Protein AF-A0A6B3EHG3-F1 (afdb_monomer)

Solvent-accessible surface area (backbone atoms only — not comparable to full-atom values): 3475 Å² total; per-residue (Å²): 92,74,52,72,41,49,78,87,42,56,70,59,48,54,51,41,48,74,73,62,34,44,82,78,49,71,44,76,64,64,45,78,55,95,94,40,70,35,46,27,37,33,31,35,39,53,70,70,58,52,53,53,51,53,58,61,73,74,108

Mean predicted aligned error: 2.94 Å

Nearest PDB structures (foldseek):
  8fv0-assembly1_C  TM=9.439E-01  e=7.592E-04  Staphylococcus aureus
  6d72-assembly1_C  TM=9.691E-01  e=1.769E-03  Yersinia pestis
  5wif-assembly1_B  TM=9.722E-01  e=2.037E-03  Yersinia pestis
  6th0-assembly1_A  TM=9.570E-01  e=8.957E-03  Arabidopsis thaliana
  6tgx-assembly1_A  TM=9.480E-01  e=1.107E-02  Arabidopsis thaliana

Radius of gyration: 13.83 Å; Cα contacts (8 Å, |Δi|>4): 79; chains: 1; bounding box: 26×27×36 Å

pLDDT: mean 95.53, std 7.31, range [54.62, 98.81]

Foldseek 3Di:
DKDKDFPPPVVVVVVLVVLVWDFDDKAFQPDDDPNDGTIITMTDDDPVSNVVVVVVVVD

Structure (mmCIF, N/CA/C/O backbone):
data_AF-A0A6B3EHG3-F1
#
_entry.id   AF-A0A6B3EHG3-F1
#
loop_
_atom_site.group_PDB
_atom_site.id
_atom_site.type_symbol
_atom_site.label_atom_id
_atom_site.label_alt_id
_atom_site.label_comp_id
_atom_site.label_asym_id
_atom_site.label_entity_id
_atom_site.label_seq_id
_atom_site.pdbx_PDB_ins_code
_atom_site.Cartn_x
_atom_site.Cartn_y
_atom_site.Cartn_z
_atom_site.occupancy
_atom_site.B_iso_or_equiv
_atom_site.auth_seq_id
_atom_site.auth_comp_id
_atom_site.auth_asym_id
_atom_site.auth_atom_id
_atom_site.pdbx_PDB_model_num
ATOM 1 N N . VAL A 1 1 ? -10.675 -1.290 4.561 1.00 97.00 1 VAL A N 1
ATOM 2 C CA . VAL A 1 1 ? -10.465 -1.078 3.101 1.00 97.00 1 VAL A CA 1
ATOM 3 C C . VAL A 1 1 ? -8.971 -1.026 2.837 1.00 97.00 1 VAL A C 1
ATOM 5 O O . VAL A 1 1 ? -8.247 -0.592 3.724 1.00 97.00 1 VAL A O 1
ATOM 8 N N . TRP A 1 2 ? -8.504 -1.461 1.667 1.00 98.25 2 TRP A N 1
ATOM 9 C CA . TRP A 1 2 ? -7.081 -1.437 1.327 1.00 98.25 2 TRP A CA 1
ATOM 10 C C . TRP A 1 2 ? -6.845 -0.975 -0.112 1.00 98.25 2 TRP A C 1
ATOM 12 O O . TRP A 1 2 ? -7.750 -1.008 -0.947 1.00 98.25 2 TRP A O 1
ATOM 22 N N . GLY A 1 3 ? -5.619 -0.540 -0.385 1.00 97.94 3 GLY A N 1
ATOM 23 C CA . GLY A 1 3 ? -5.136 -0.185 -1.713 1.00 97.94 3 GLY A CA 1
ATOM 24 C C . GLY A 1 3 ? -3.623 -0.349 -1.801 1.00 97.94 3 GLY A C 1
ATOM 25 O O . GLY A 1 3 ? -2.939 -0.480 -0.787 1.00 97.94 3 GLY A O 1
ATOM 26 N N . ALA A 1 4 ? -3.085 -0.352 -3.019 1.00 98.12 4 ALA A N 1
ATOM 27 C CA . ALA A 1 4 ? -1.651 -0.481 -3.234 1.00 98.12 4 ALA A CA 1
ATOM 28 C C . ALA A 1 4 ? -1.137 0.556 -4.234 1.00 98.12 4 ALA A C 1
ATOM 30 O O . ALA A 1 4 ? -1.785 0.854 -5.238 1.00 98.12 4 ALA A O 1
ATOM 31 N N . ARG A 1 5 ? 0.058 1.089 -3.975 1.00 98.19 5 ARG A N 1
ATOM 32 C CA . ARG A 1 5 ? 0.727 2.088 -4.822 1.00 98.19 5 ARG A CA 1
ATOM 33 C C . ARG A 1 5 ? 2.118 1.625 -5.241 1.00 98.19 5 ARG A C 1
ATOM 35 O O . ARG A 1 5 ? 2.707 0.755 -4.609 1.00 98.19 5 ARG A O 1
ATOM 42 N N . SER A 1 6 ? 2.679 2.245 -6.280 1.00 97.50 6 SER A N 1
ATOM 43 C CA . SER A 1 6 ? 4.122 2.135 -6.547 1.00 97.50 6 SER A CA 1
ATOM 44 C C . SER A 1 6 ? 4.928 2.742 -5.395 1.00 97.50 6 SER A C 1
ATOM 46 O O . SER A 1 6 ? 4.530 3.810 -4.917 1.00 97.50 6 SER A O 1
ATOM 48 N N . PRO A 1 7 ? 6.072 2.147 -4.994 1.00 97.88 7 PRO A N 1
ATOM 49 C CA . PRO A 1 7 ? 7.003 2.769 -4.056 1.00 97.88 7 PRO A CA 1
ATOM 50 C C . PRO A 1 7 ? 7.392 4.193 -4.468 1.00 97.88 7 PRO A C 1
ATOM 52 O O . PRO A 1 7 ? 7.408 5.075 -3.620 1.00 97.88 7 PRO A O 1
ATOM 55 N N . ALA A 1 8 ? 7.584 4.429 -5.772 1.00 97.06 8 ALA A N 1
ATOM 56 C CA . ALA A 1 8 ? 7.966 5.729 -6.329 1.00 97.06 8 ALA A CA 1
ATOM 57 C C . ALA A 1 8 ? 6.816 6.755 -6.417 1.00 97.06 8 ALA A C 1
ATOM 59 O O . ALA A 1 8 ? 7.041 7.898 -6.798 1.00 97.06 8 ALA A O 1
ATOM 60 N N . ASN A 1 9 ? 5.568 6.368 -6.124 1.00 97.75 9 ASN A N 1
ATOM 61 C CA . ASN A 1 9 ? 4.431 7.290 -6.167 1.00 97.75 9 ASN A CA 1
ATOM 62 C C . ASN A 1 9 ? 4.193 7.920 -4.787 1.00 97.75 9 ASN A C 1
ATOM 64 O O . ASN A 1 9 ? 3.289 7.519 -4.051 1.00 97.75 9 ASN A O 1
ATOM 68 N N . GLU A 1 10 ? 5.021 8.903 -4.445 1.00 97.50 10 GLU A N 1
ATOM 69 C CA . GLU A 1 10 ? 4.967 9.618 -3.164 1.00 97.50 10 GLU A CA 1
ATOM 70 C C . GLU A 1 10 ? 3.691 10.453 -3.002 1.00 97.50 10 GLU A C 1
ATOM 72 O O . GLU A 1 10 ? 3.134 10.523 -1.910 1.00 97.50 10 GLU A O 1
ATOM 77 N N . ALA A 1 11 ? 3.154 11.012 -4.091 1.00 98.25 11 ALA A N 1
ATOM 78 C CA . ALA A 1 11 ? 1.893 11.757 -4.057 1.00 98.25 11 ALA A CA 1
ATOM 79 C C . ALA A 1 11 ? 0.716 10.869 -3.610 1.00 98.25 11 ALA A C 1
ATOM 81 O O . ALA A 1 11 ? -0.116 11.272 -2.789 1.00 98.25 11 ALA A O 1
ATOM 82 N N . SER A 1 12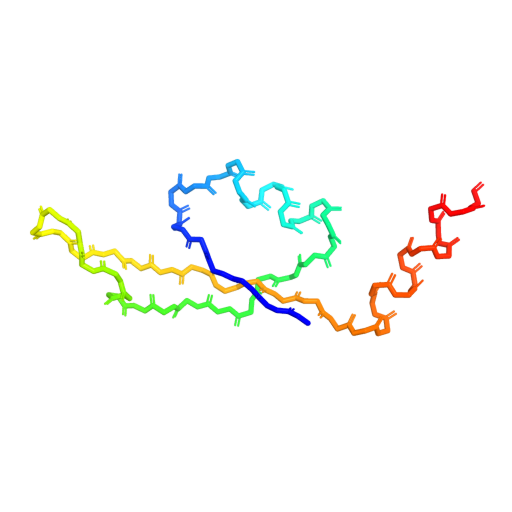 ? 0.668 9.624 -4.096 1.00 98.00 12 SER A N 1
ATOM 83 C CA . SER A 1 12 ? -0.304 8.639 -3.618 1.00 98.00 12 SER A CA 1
ATOM 84 C C . SER A 1 12 ? -0.051 8.251 -2.162 1.00 98.00 12 SER A C 1
ATOM 86 O O . SER A 1 12 ? -1.022 8.050 -1.439 1.00 98.00 12 SER A O 1
ATOM 88 N N . ALA A 1 13 ? 1.211 8.160 -1.726 1.00 98.25 13 ALA A N 1
ATOM 89 C CA . ALA A 1 13 ? 1.557 7.879 -0.330 1.00 98.25 13 ALA A CA 1
ATOM 90 C C . ALA A 1 13 ? 1.009 8.971 0.597 1.00 98.25 13 ALA A C 1
ATOM 92 O O . ALA A 1 13 ? 0.271 8.686 1.534 1.00 98.25 13 ALA A O 1
ATOM 93 N N . ALA A 1 14 ? 1.277 10.238 0.269 1.00 98.12 14 ALA A N 1
ATOM 94 C CA . ALA A 1 14 ? 0.774 11.386 1.014 1.00 98.12 14 ALA A CA 1
ATOM 95 C C . ALA A 1 14 ? -0.762 11.407 1.069 1.00 98.12 14 ALA A C 1
ATOM 97 O O . ALA A 1 14 ? -1.344 11.687 2.116 1.00 98.12 14 ALA A O 1
ATOM 98 N N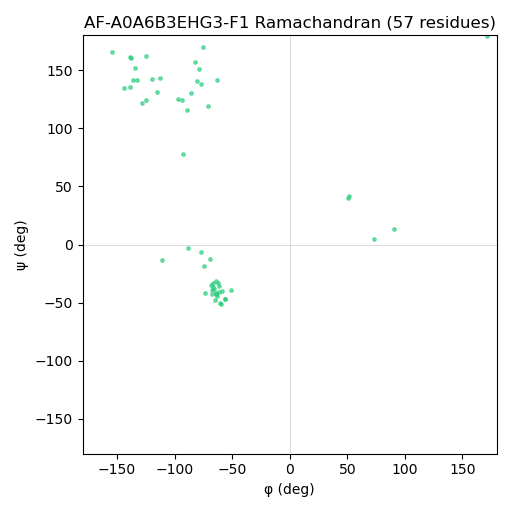 . THR A 1 15 ? -1.424 11.063 -0.039 1.00 98.25 15 THR A N 1
ATOM 99 C CA . THR A 1 15 ? -2.891 10.979 -0.099 1.00 98.25 15 THR A CA 1
ATOM 100 C C . THR A 1 15 ? -3.436 9.879 0.814 1.00 98.25 15 THR A C 1
ATOM 102 O O . THR A 1 15 ? -4.351 10.138 1.594 1.00 98.25 15 THR A O 1
ATOM 105 N N . MET A 1 16 ? -2.863 8.672 0.757 1.00 98.12 16 MET A N 1
ATOM 106 C CA . MET A 1 16 ? -3.270 7.539 1.599 1.00 98.12 16 MET A CA 1
ATOM 107 C C . MET A 1 16 ? -3.020 7.827 3.087 1.00 98.12 16 MET A C 1
ATOM 109 O O . MET A 1 16 ? -3.911 7.613 3.907 1.00 98.12 16 MET A O 1
ATOM 113 N N . ASN A 1 17 ? -1.877 8.429 3.424 1.00 97.44 17 ASN A N 1
ATOM 114 C CA . ASN A 1 17 ? -1.558 8.847 4.790 1.00 97.44 17 ASN A CA 1
ATOM 115 C C . ASN A 1 17 ? -2.533 9.920 5.297 1.00 97.44 17 ASN A C 1
ATOM 117 O O . ASN A 1 17 ? -3.053 9.818 6.405 1.00 97.44 17 ASN A O 1
ATOM 121 N N . LYS A 1 18 ? -2.861 10.928 4.474 1.00 96.81 18 LYS A N 1
ATOM 122 C CA . LYS A 1 18 ? -3.854 11.961 4.823 1.00 96.81 18 LYS A CA 1
ATOM 123 C C . LYS A 1 18 ? -5.263 11.382 4.997 1.00 96.81 18 LYS A C 1
ATOM 125 O O . LYS A 1 18 ? -6.050 11.886 5.803 1.00 96.81 18 LYS A O 1
ATOM 130 N N . ALA A 1 19 ? -5.592 10.323 4.259 1.00 96.12 19 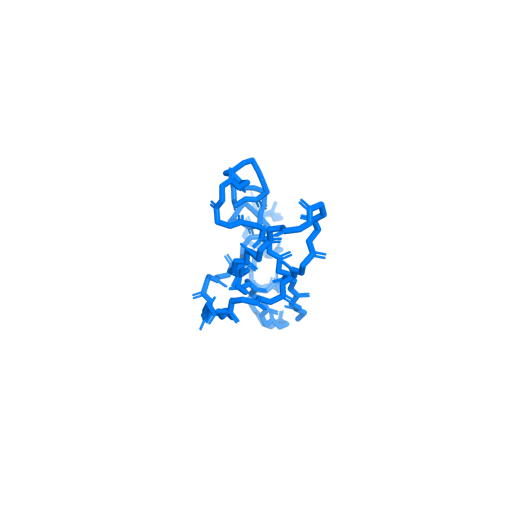ALA A N 1
ATOM 131 C CA . ALA A 1 19 ? -6.834 9.581 4.443 1.00 96.12 19 ALA A CA 1
ATOM 132 C C . ALA A 1 19 ? -6.864 8.782 5.761 1.00 96.12 19 ALA A C 1
ATOM 134 O O . ALA A 1 19 ? -7.945 8.384 6.186 1.00 96.12 19 ALA A O 1
ATOM 135 N N . GLY A 1 20 ? -5.725 8.627 6.444 1.00 97.38 20 GLY A N 1
ATOM 136 C CA . GLY A 1 20 ? -5.590 7.874 7.692 1.00 97.38 20 GLY A CA 1
ATOM 137 C C . GLY A 1 20 ? -5.238 6.402 7.485 1.00 97.38 20 GLY A C 1
ATOM 138 O O . GLY A 1 20 ? -5.378 5.619 8.415 1.00 97.38 20 GLY A O 1
ATOM 139 N N . MET A 1 21 ? -4.821 6.014 6.276 1.00 98.50 21 MET A N 1
ATOM 140 C CA . MET A 1 21 ? -4.373 4.650 6.001 1.00 98.50 21 MET A CA 1
ATOM 141 C C . MET A 1 21 ? -2.934 4.440 6.491 1.00 98.50 21 MET A C 1
ATOM 143 O O . MET A 1 21 ? -2.131 5.373 6.483 1.00 98.50 21 MET A O 1
ATOM 147 N N . VAL A 1 22 ? -2.607 3.204 6.867 1.00 98.25 22 VAL A N 1
ATOM 148 C CA . VAL A 1 22 ? -1.295 2.778 7.377 1.00 98.25 22 VAL A CA 1
ATOM 149 C C . VAL A 1 22 ? -0.623 1.842 6.374 1.00 98.25 22 VAL A C 1
ATOM 151 O O . VAL A 1 22 ? -1.302 1.037 5.740 1.00 98.25 22 VAL A O 1
ATOM 154 N N . GLU A 1 23 ? 0.702 1.938 6.223 1.00 98.38 23 GLU A N 1
ATOM 155 C CA . GLU A 1 23 ? 1.495 0.985 5.437 1.00 98.38 23 GLU A CA 1
ATOM 156 C C . GLU A 1 23 ? 1.593 -0.368 6.152 1.00 98.38 23 GLU A C 1
ATOM 158 O O . GLU A 1 23 ? 2.146 -0.462 7.245 1.00 98.38 23 GLU A O 1
ATOM 163 N N . GLU A 1 24 ? 1.090 -1.427 5.518 1.00 98.50 24 GLU A N 1
ATOM 164 C CA . GLU A 1 24 ? 1.030 -2.769 6.121 1.00 98.50 24 GLU A CA 1
ATOM 165 C C . GLU A 1 24 ? 1.978 -3.775 5.458 1.00 98.50 24 GLU A C 1
ATOM 167 O O . GLU A 1 24 ? 2.231 -4.850 6.001 1.00 98.50 24 GLU A O 1
ATOM 172 N N . GLY A 1 25 ? 2.530 -3.454 4.283 1.00 98.31 25 GLY A N 1
ATOM 173 C CA . GLY A 1 25 ? 3.479 -4.354 3.638 1.00 98.31 25 GLY A CA 1
ATOM 174 C C . GLY A 1 25 ? 3.890 -3.983 2.222 1.00 98.31 25 GLY A C 1
ATOM 175 O O . GLY A 1 25 ? 3.434 -3.003 1.631 1.00 98.31 25 GLY A O 1
ATOM 176 N N . ARG A 1 26 ? 4.768 -4.820 1.664 1.00 98.56 26 ARG A N 1
ATOM 177 C CA . ARG A 1 26 ? 5.316 -4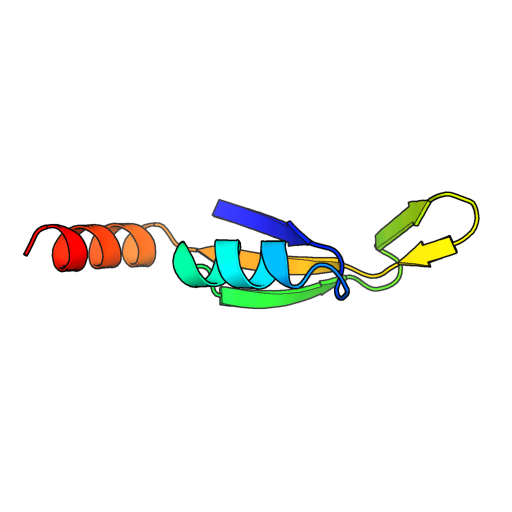.689 0.312 1.00 98.56 26 ARG A CA 1
ATOM 178 C C . ARG A 1 26 ? 5.152 -5.990 -0.460 1.00 98.56 26 ARG A C 1
ATOM 180 O O . ARG A 1 26 ? 5.695 -7.020 -0.073 1.00 98.56 26 ARG A O 1
ATOM 187 N N . ILE A 1 27 ? 4.463 -5.915 -1.591 1.00 98.56 27 ILE A N 1
ATOM 188 C CA . ILE A 1 27 ? 4.386 -7.004 -2.563 1.00 98.56 27 ILE A CA 1
ATOM 189 C C . ILE A 1 27 ? 5.551 -6.816 -3.537 1.00 98.56 27 ILE A C 1
ATOM 191 O O . ILE A 1 27 ? 5.618 -5.797 -4.233 1.00 98.56 27 ILE A O 1
ATOM 195 N N . ARG A 1 28 ? 6.484 -7.771 -3.554 1.00 98.44 28 ARG A N 1
ATOM 196 C CA . ARG A 1 28 ? 7.635 -7.769 -4.469 1.00 98.44 28 ARG A CA 1
ATOM 197 C C . ARG A 1 28 ? 7.201 -8.214 -5.860 1.00 98.44 28 ARG A C 1
ATOM 199 O O . ARG A 1 28 ? 6.396 -9.132 -5.964 1.00 98.44 28 ARG A O 1
ATOM 206 N N . GLU A 1 29 ? 7.707 -7.541 -6.889 1.00 97.62 29 GLU A N 1
ATOM 207 C CA . GLU A 1 29 ? 7.438 -7.830 -8.304 1.00 97.62 29 GLU A CA 1
ATOM 208 C C . GLU A 1 29 ? 5.934 -7.942 -8.616 1.00 97.62 29 GLU A C 1
ATOM 210 O O . GLU A 1 29 ? 5.484 -8.789 -9.376 1.00 97.62 29 GLU A O 1
ATOM 215 N N . HIS A 1 30 ? 5.127 -7.070 -8.008 1.00 97.94 30 HIS A N 1
ATOM 216 C CA . HIS A 1 30 ? 3.668 -7.137 -8.087 1.00 97.94 30 HIS A CA 1
ATOM 217 C C . HIS A 1 30 ? 3.125 -6.846 -9.491 1.00 97.94 30 HIS A C 1
ATOM 219 O O . HIS A 1 30 ? 2.187 -7.495 -9.942 1.00 97.94 30 HIS A O 1
ATOM 225 N N . ILE A 1 31 ? 3.677 -5.835 -10.168 1.00 97.56 31 ILE A N 1
AT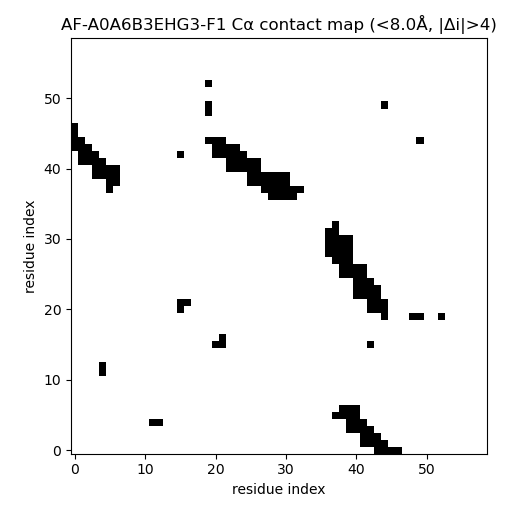OM 226 C CA . ILE A 1 31 ? 3.154 -5.351 -11.448 1.00 97.56 31 ILE A CA 1
ATOM 227 C C . ILE A 1 31 ? 4.263 -5.375 -12.490 1.00 97.56 31 ILE A C 1
ATOM 229 O O . ILE A 1 31 ? 5.282 -4.704 -12.315 1.00 97.56 31 ILE A O 1
ATOM 233 N N . GLN A 1 32 ? 4.024 -6.070 -13.602 1.0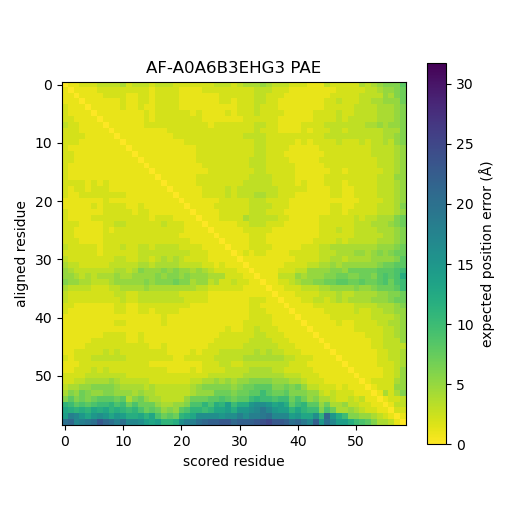0 97.56 32 GLN A N 1
ATOM 234 C CA . GLN A 1 32 ? 4.837 -5.956 -14.807 1.00 97.56 32 GLN A CA 1
ATOM 235 C C . GLN A 1 32 ? 4.224 -4.918 -15.745 1.00 97.56 32 GLN A C 1
ATOM 237 O O . GLN A 1 32 ? 3.062 -5.024 -16.138 1.00 97.56 32 GLN A O 1
ATOM 242 N N . LYS A 1 33 ? 5.002 -3.907 -16.129 1.00 94.44 33 LYS A N 1
ATOM 243 C CA . LYS A 1 33 ? 4.598 -2.932 -17.147 1.00 94.44 33 LYS A CA 1
ATOM 244 C C . LYS A 1 33 ? 5.812 -2.526 -17.969 1.00 94.44 33 LYS A C 1
ATOM 246 O O . LYS A 1 33 ? 6.861 -2.244 -17.407 1.00 94.44 33 LYS A O 1
ATOM 251 N N . ALA A 1 34 ? 5.659 -2.484 -19.294 1.00 94.19 34 ALA A N 1
ATOM 252 C CA . ALA A 1 34 ? 6.731 -2.106 -20.223 1.00 94.19 34 ALA A CA 1
ATOM 253 C C . ALA A 1 34 ? 8.041 -2.898 -20.007 1.00 94.19 34 ALA A C 1
ATOM 255 O O . ALA A 1 34 ? 9.130 -2.335 -20.017 1.00 94.19 34 ALA A O 1
ATOM 256 N N . GLY A 1 35 ? 7.926 -4.210 -19.763 1.00 96.31 35 GLY A N 1
ATOM 257 C CA . GLY A 1 35 ? 9.079 -5.093 -19.550 1.00 96.31 35 GLY A CA 1
ATOM 258 C C . GLY A 1 35 ? 9.790 -4.921 -18.205 1.00 96.31 35 GLY A C 1
ATOM 259 O O . GLY A 1 35 ? 10.799 -5.576 -17.972 1.00 96.31 35 GLY A O 1
ATOM 260 N N . GLN A 1 36 ? 9.273 -4.077 -17.309 1.00 96.12 36 GLN A N 1
ATOM 261 C CA . GLN A 1 36 ? 9.843 -3.851 -15.986 1.00 96.12 36 GLN A CA 1
ATOM 262 C C . GLN A 1 36 ? 8.879 -4.326 -14.903 1.00 96.12 36 GLN A C 1
ATOM 264 O O . GLN A 1 36 ? 7.687 -3.999 -14.915 1.00 96.12 36 GLN A O 1
ATOM 269 N N . TRP A 1 37 ? 9.407 -5.097 -13.958 1.00 97.75 37 TRP A N 1
ATOM 270 C CA . TRP A 1 37 ? 8.708 -5.426 -12.726 1.00 97.75 37 TRP A CA 1
ATOM 271 C C . TRP A 1 37 ? 8.836 -4.278 -11.739 1.00 97.75 37 TRP A C 1
ATOM 273 O O . TRP A 1 37 ? 9.898 -3.668 -11.602 1.00 97.75 37 TRP A O 1
ATOM 283 N N . ARG A 1 38 ? 7.751 -3.994 -11.024 1.00 97.31 38 ARG A N 1
ATOM 284 C CA . ARG A 1 38 ? 7.791 -3.111 -9.866 1.00 97.31 38 ARG A CA 1
ATOM 285 C C . ARG A 1 38 ? 7.035 -3.689 -8.693 1.00 97.31 38 ARG A C 1
ATOM 287 O O . ARG A 1 38 ? 6.003 -4.349 -8.836 1.00 97.31 38 ARG A O 1
ATOM 294 N N . ASP A 1 39 ? 7.498 -3.291 -7.527 1.00 98.56 39 ASP A N 1
ATOM 295 C CA . ASP A 1 39 ? 6.849 -3.605 -6.270 1.00 98.56 39 ASP A CA 1
ATOM 296 C C . ASP A 1 39 ? 5.600 -2.744 -6.070 1.00 98.56 39 ASP A C 1
ATOM 298 O O . ASP A 1 39 ? 5.324 -1.782 -6.804 1.00 98.56 39 ASP A O 1
ATOM 302 N N . SER A 1 40 ? 4.822 -3.093 -5.052 1.00 98.56 40 SER A N 1
ATOM 303 C CA . SER A 1 40 ? 3.744 -2.250 -4.547 1.00 98.56 40 SER A CA 1
ATOM 304 C C . SER A 1 40 ? 3.738 -2.202 -3.028 1.00 98.56 40 SER A C 1
ATOM 306 O O . SER A 1 40 ? 3.979 -3.215 -2.379 1.00 98.56 40 SER A O 1
ATOM 308 N N . ILE A 1 41 ? 3.446 -1.027 -2.476 1.00 98.75 41 ILE A N 1
ATOM 309 C CA . ILE A 1 41 ? 3.251 -0.825 -1.039 1.00 98.75 41 ILE A CA 1
ATOM 310 C C . ILE A 1 41 ? 1.757 -0.862 -0.747 1.00 98.75 41 ILE A C 1
ATOM 312 O O . ILE A 1 41 ? 0.995 -0.113 -1.364 1.00 98.75 41 I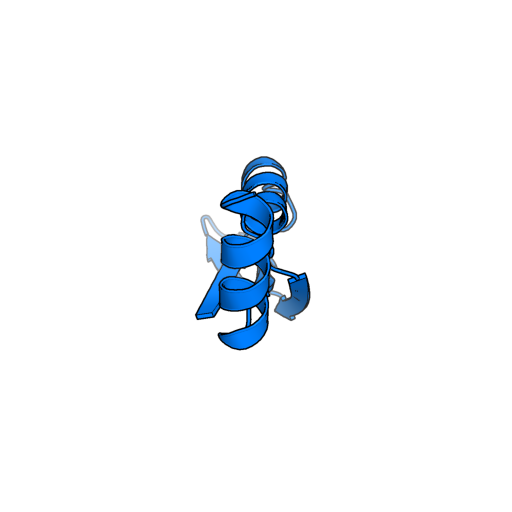LE A O 1
ATOM 316 N N . VAL A 1 42 ? 1.356 -1.733 0.172 1.00 98.75 42 VAL A N 1
ATOM 317 C CA . VAL A 1 42 ? -0.025 -1.904 0.626 1.00 98.75 42 VAL A CA 1
ATOM 318 C C . VAL A 1 42 ? -0.306 -0.913 1.742 1.00 98.75 42 VAL A C 1
ATOM 320 O O . VAL A 1 42 ? 0.476 -0.812 2.685 1.00 98.75 42 VAL A O 1
ATOM 323 N N . HIS A 1 43 ? -1.414 -0.187 1.614 1.00 98.81 43 HIS A N 1
ATOM 324 C CA . HIS A 1 43 ? -1.969 0.638 2.678 1.00 98.81 43 HIS A CA 1
ATOM 325 C C . HIS A 1 43 ? -3.373 0.143 3.009 1.00 98.81 43 HIS A C 1
ATOM 327 O O . HIS A 1 43 ? -4.141 -0.192 2.098 1.00 98.81 43 HIS A O 1
ATOM 333 N N . ALA A 1 44 ? -3.739 0.162 4.284 1.00 98.69 44 ALA A N 1
ATOM 334 C CA . ALA A 1 44 ? -5.090 -0.159 4.718 1.00 98.69 44 ALA A CA 1
ATOM 335 C C . ALA A 1 44 ? -5.578 0.784 5.814 1.00 98.69 44 ALA A C 1
ATOM 337 O O . ALA A 1 44 ? -4.804 1.483 6.459 1.00 98.69 44 ALA A O 1
ATOM 338 N N . ILE A 1 45 ? -6.893 0.812 5.982 1.00 98.56 45 ILE A N 1
ATOM 339 C CA . ILE A 1 45 ? -7.554 1.421 7.131 1.00 98.56 45 ILE A CA 1
ATOM 340 C C . ILE A 1 45 ? -8.699 0.515 7.572 1.00 98.56 45 ILE A C 1
ATOM 342 O O . ILE A 1 45 ? -9.461 -0.009 6.739 1.00 98.56 45 ILE A O 1
ATOM 346 N N . LEU A 1 46 ? -8.809 0.316 8.879 1.00 98.38 46 LEU A N 1
ATOM 347 C CA . LEU A 1 46 ? -9.902 -0.405 9.508 1.00 98.38 46 LEU A CA 1
ATOM 348 C C . LEU A 1 46 ? -11.116 0.508 9.698 1.00 98.38 46 LEU A C 1
ATOM 350 O O . LEU A 1 46 ? -11.003 1.726 9.810 1.00 98.38 46 LEU A O 1
ATOM 354 N N . ASP A 1 47 ? -12.294 -0.099 9.802 1.00 98.31 47 ASP A N 1
ATOM 355 C CA . ASP A 1 47 ? -13.552 0.632 9.992 1.00 98.31 47 ASP A CA 1
ATOM 356 C C . ASP A 1 47 ? -13.528 1.543 11.236 1.00 98.31 47 ASP A C 1
ATOM 358 O O . ASP A 1 47 ? -13.806 2.737 11.154 1.00 98.31 47 ASP A O 1
ATOM 362 N N . ARG A 1 48 ? -13.062 1.019 12.378 1.00 97.81 48 ARG A N 1
ATOM 363 C CA . ARG A 1 48 ? -12.931 1.784 13.632 1.00 97.81 48 ARG A CA 1
ATOM 364 C C . ARG A 1 48 ? -11.963 2.971 13.543 1.00 97.81 48 ARG A C 1
ATOM 366 O O . ARG A 1 48 ? -12.170 3.978 14.212 1.00 97.81 48 ARG A O 1
ATOM 373 N N . GLU A 1 49 ? -10.905 2.854 12.743 1.00 97.50 49 GLU A N 1
ATOM 374 C CA . GLU A 1 49 ? -9.902 3.915 12.563 1.00 97.50 49 GLU A CA 1
ATOM 375 C C . GLU A 1 49 ? -10.483 5.044 11.720 1.00 97.50 49 GLU A C 1
ATOM 377 O O . GLU A 1 49 ? -10.334 6.220 12.051 1.00 97.50 49 GLU A O 1
ATOM 382 N N . TRP A 1 50 ? -11.221 4.674 10.672 1.00 96.69 50 TRP A N 1
ATOM 383 C CA . TRP A 1 50 ? -11.993 5.618 9.886 1.00 96.69 50 TRP A CA 1
ATOM 384 C C . TRP A 1 50 ? -13.035 6.340 10.747 1.00 96.69 50 TRP A C 1
ATOM 386 O O . TRP A 1 50 ? -13.054 7.569 10.769 1.00 96.69 50 TRP A O 1
ATOM 396 N N . ALA A 1 51 ? -13.850 5.607 11.511 1.00 96.06 51 ALA A N 1
ATOM 397 C CA . ALA A 1 51 ? -14.861 6.193 12.389 1.00 96.06 51 ALA A CA 1
ATOM 398 C C . ALA A 1 51 ? -14.254 7.188 13.398 1.00 96.06 51 ALA A C 1
ATOM 400 O O . ALA A 1 51 ? -14.731 8.318 13.508 1.00 96.06 51 ALA A O 1
ATOM 401 N N . GLY A 1 52 ? -13.151 6.819 14.063 1.00 95.69 52 GLY A N 1
ATOM 402 C CA . GLY A 1 52 ? -12.448 7.708 14.995 1.00 95.69 52 GLY A CA 1
ATO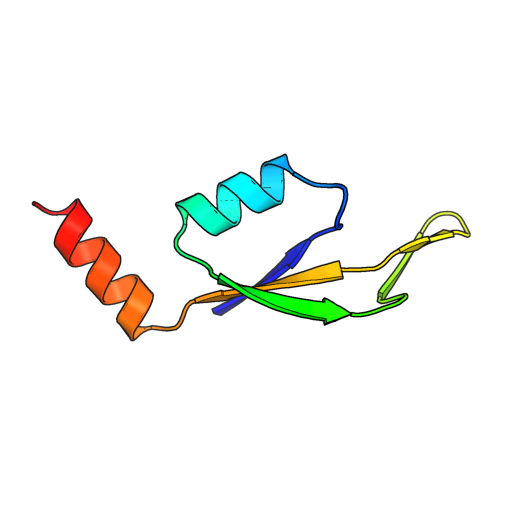M 403 C C . GLY A 1 52 ? -11.901 8.977 14.329 1.00 95.69 52 GLY A C 1
ATOM 404 O O . GLY A 1 52 ? -11.963 10.061 14.906 1.00 95.69 52 GLY A O 1
ATOM 405 N N . LYS A 1 53 ? -11.431 8.885 13.080 1.00 91.94 53 LYS A N 1
ATOM 406 C CA . LYS A 1 53 ? -10.981 10.052 12.307 1.00 91.94 53 LYS A CA 1
ATOM 407 C C . LYS A 1 53 ? -12.126 11.015 11.990 1.00 91.94 53 LYS A C 1
ATOM 409 O O . LYS A 1 53 ? -11.920 12.229 12.019 1.00 91.94 53 LYS A O 1
ATOM 414 N N . GLN A 1 54 ? -13.317 10.495 11.695 1.00 90.56 54 GLN A N 1
ATOM 415 C CA . GLN A 1 54 ? -14.492 11.325 11.424 1.00 90.56 54 GLN A CA 1
ATOM 416 C C . GLN A 1 54 ? -14.969 12.066 12.680 1.00 90.56 54 GLN A C 1
ATOM 418 O O . GLN A 1 54 ? -15.376 13.219 12.575 1.00 90.56 54 GLN A O 1
ATOM 423 N N . GLU A 1 55 ? -14.859 11.448 13.859 1.00 88.12 55 GLU A N 1
ATOM 424 C CA . GLU A 1 55 ? -15.176 12.105 15.133 1.00 88.12 55 GLU A CA 1
ATOM 425 C C . GLU A 1 55 ? -14.231 13.281 15.423 1.00 88.12 55 GLU A C 1
ATOM 427 O O . GLU A 1 55 ? -14.681 14.350 15.831 1.00 88.12 55 GLU A O 1
ATOM 432 N N . VAL A 1 56 ? -12.929 13.107 15.173 1.00 82.12 56 VAL A N 1
ATOM 433 C CA . VAL A 1 56 ? -11.937 14.179 15.351 1.00 82.12 56 VAL A CA 1
ATOM 434 C C . VAL A 1 56 ? -12.139 15.303 14.335 1.00 82.12 56 VAL A C 1
ATOM 436 O O . VAL A 1 56 ? -12.004 16.463 14.692 1.00 82.12 56 VAL A O 1
ATOM 439 N N . ALA A 1 57 ? -12.472 14.980 13.083 1.00 79.44 57 ALA A N 1
ATOM 440 C CA . ALA A 1 57 ? -12.672 15.977 12.028 1.00 79.44 57 ALA A CA 1
ATOM 441 C C . ALA A 1 57 ? -13.988 16.769 12.150 1.00 79.44 57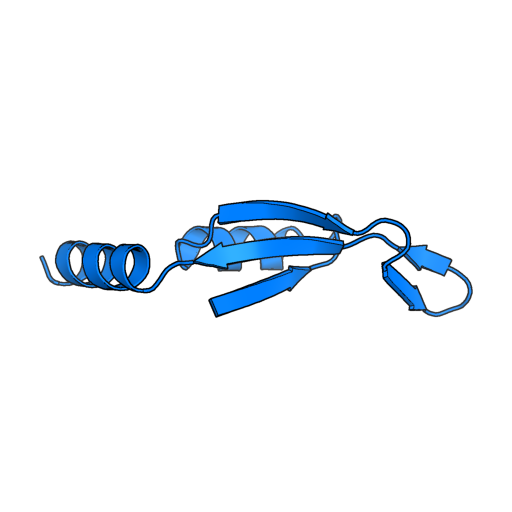 ALA A C 1
ATOM 443 O O . ALA A 1 57 ? -14.128 17.807 11.508 1.00 79.44 57 ALA A O 1
ATOM 444 N N . GLY A 1 58 ? -14.962 16.260 12.911 1.00 70.00 58 GLY A N 1
ATOM 445 C CA . GLY A 1 58 ? -16.236 16.933 13.185 1.00 70.00 58 GLY A CA 1
ATOM 446 C C . GLY A 1 58 ? -16.215 17.869 14.401 1.00 70.00 58 GLY A C 1
ATOM 447 O O . GLY A 1 58 ? -17.239 18.491 14.684 1.00 70.00 58 GLY A O 1
ATOM 448 N N . LYS A 1 59 ? -15.089 17.948 15.117 1.00 54.62 59 LYS A N 1
ATOM 449 C CA . LYS A 1 59 ? -14.816 18.910 16.194 1.00 54.62 59 LYS A CA 1
ATOM 450 C C . LYS A 1 59 ? -13.898 20.015 15.683 1.00 54.62 59 LYS A C 1
ATOM 452 O O . LYS A 1 59 ? -14.089 21.159 16.146 1.00 54.62 59 LYS A O 1
#

Secondary structure (DSSP, 8-state):
-EEEE-TT-HHHHHHHHHHT-EEEEEEEEEEEETTEEEEEEEEE--HHHHHHHHHHHT-

Sequence (59 aa):
VWGARSPANEASAATMNKAGMVEEGRIREHIQKAGQWRDSIVHAILDREWAGKQEVAGK